Protein AF-A0A2V6LAH7-F1 (afdb_monomer)

Sequence (85 aa):
MKPKIDANQINHPRIVSPQEW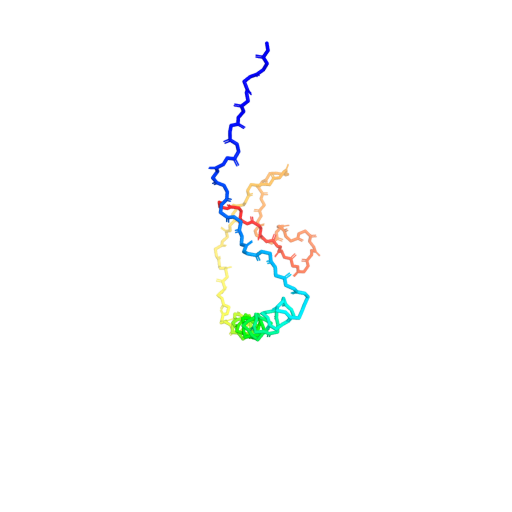EAARQQLLVNEKQLTRARDALAAERRRMPWLAVEKAYDFDGPQGKASLLDLFHSRRQLIVYRAF

Radius of gyration: 25.41 Å; Cα contacts (8 Å, |Δi|>4): 20; chains: 1; bounding box: 61×36×57 Å

Foldseek 3Di:
DDDDDPPPDDPDPDDDDPVVVVVVVVVVVVVVVVVVVVVVVVVVVVVVPDDDDDPDFDWDQDPVGTDTPVVQCVPPPDDDDDDDD

pLDDT: mean 89.15, std 15.35, rang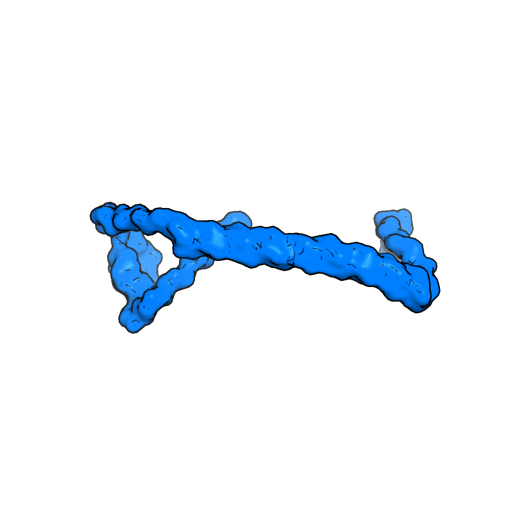e [39.03, 98.5]

Secondary structure (DSSP, 8-state):
-PPPP------PPPP--HHHHHHHHHHHHHHHHHHHHHHHHHHHHHHHSPPPP--S--EEEETTEEEETTGGGTT-S--------

Solvent-accessible surface area (backbone atoms only — not comparable to full-atom values): 5835 Å² total; per-residue (Å²): 133,83,84,82,77,83,84,81,82,74,90,72,78,84,88,72,54,75,66,59,48,50,56,53,47,58,56,49,50,54,55,52,54,53,52,52,54,53,52,51,52,53,54,53,51,62,71,66,51,84,85,77,86,81,82,74,89,51,81,40,90,48,100,89,41,79,37,44,70,73,56,72,28,74,94,47,97,69,77,86,86,86,80,90,131

Structure (mmCIF, N/CA/C/O backbone):
data_AF-A0A2V6LAH7-F1
#
_entry.id   AF-A0A2V6LAH7-F1
#
loop_
_atom_site.group_PDB
_atom_site.id
_atom_site.type_symbol
_atom_site.label_atom_id
_atom_site.label_alt_id
_atom_site.label_comp_id
_atom_site.label_asym_id
_atom_site.label_entity_id
_atom_site.label_seq_id
_atom_site.pdbx_PDB_ins_code
_atom_site.Cartn_x
_atom_site.Cartn_y
_atom_site.Cartn_z
_atom_site.occupancy
_atom_site.B_iso_or_equiv
_atom_site.auth_seq_id
_atom_site.auth_comp_id
_atom_site.auth_asym_id
_atom_site.auth_atom_id
_atom_site.pdbx_PDB_model_num
ATOM 1 N N . MET A 1 1 ? 42.416 22.871 0.501 1.00 44.72 1 MET A N 1
ATOM 2 C CA . MET A 1 1 ? 42.073 22.357 -0.844 1.00 44.72 1 MET A CA 1
ATOM 3 C C . MET A 1 1 ? 41.247 21.090 -0.644 1.00 44.72 1 MET A C 1
ATOM 5 O O . MET A 1 1 ? 41.733 20.195 0.030 1.00 44.72 1 MET A O 1
ATOM 9 N N . LYS A 1 2 ? 39.967 21.076 -1.048 1.00 39.03 2 LYS A N 1
ATOM 10 C CA . LYS A 1 2 ? 39.005 20.002 -0.715 1.00 39.03 2 LYS A CA 1
ATOM 11 C C . LYS A 1 2 ? 39.440 18.646 -1.311 1.00 39.03 2 LYS A C 1
ATOM 13 O O . LYS A 1 2 ? 39.955 18.655 -2.430 1.00 39.03 2 LYS A O 1
ATOM 18 N N . PRO A 1 3 ? 39.221 17.510 -0.622 1.00 44.25 3 PRO A N 1
ATOM 19 C CA . PRO A 1 3 ? 39.528 16.194 -1.174 1.00 44.25 3 PRO A CA 1
ATOM 20 C C . PRO A 1 3 ? 38.582 15.888 -2.345 1.00 44.25 3 PRO A C 1
ATOM 22 O O . PRO A 1 3 ? 37.364 16.038 -2.226 1.00 44.25 3 PRO A O 1
ATOM 25 N N . LYS A 1 4 ? 39.156 15.507 -3.492 1.00 52.69 4 LYS A N 1
ATOM 26 C CA . LYS A 1 4 ? 38.421 14.976 -4.644 1.00 52.69 4 LYS A CA 1
ATOM 27 C C . LYS A 1 4 ? 37.954 13.570 -4.276 1.00 52.69 4 LYS A C 1
ATOM 29 O O . L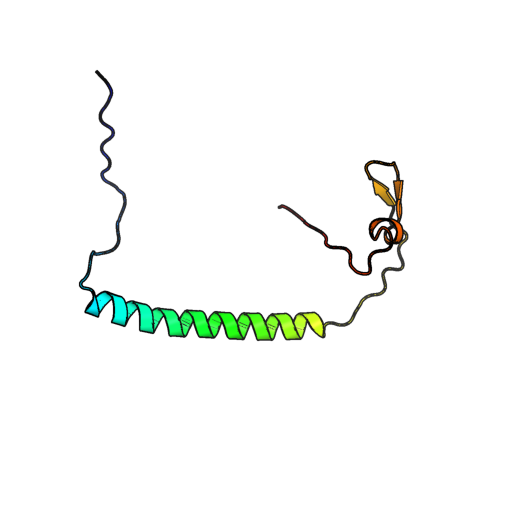YS A 1 4 ? 38.776 12.707 -4.000 1.00 52.69 4 LYS A O 1
ATOM 34 N N . ILE A 1 5 ? 36.643 13.377 -4.212 1.00 55.06 5 ILE A N 1
ATOM 35 C CA . ILE A 1 5 ? 36.037 12.055 -4.070 1.00 55.06 5 ILE A CA 1
ATOM 36 C C . ILE A 1 5 ? 36.055 11.433 -5.467 1.00 55.06 5 ILE A C 1
ATOM 38 O O . ILE A 1 5 ? 35.432 11.974 -6.382 1.00 55.06 5 ILE A O 1
ATOM 42 N N . ASP A 1 6 ? 36.786 10.336 -5.644 1.00 52.12 6 ASP A N 1
ATOM 43 C CA . ASP A 1 6 ? 36.788 9.572 -6.888 1.00 52.12 6 ASP A CA 1
ATOM 44 C C . ASP A 1 6 ? 35.429 8.878 -7.047 1.00 52.12 6 ASP A C 1
ATOM 46 O O . ASP A 1 6 ? 35.137 7.860 -6.423 1.00 52.12 6 ASP A O 1
ATOM 50 N N . ALA A 1 7 ? 34.565 9.461 -7.876 1.00 50.50 7 ALA A N 1
ATOM 51 C CA . ALA A 1 7 ? 33.195 9.017 -8.135 1.00 50.50 7 ALA A CA 1
ATOM 52 C C . ALA A 1 7 ? 33.106 7.750 -9.017 1.00 50.50 7 ALA A C 1
ATOM 54 O O . ALA A 1 7 ? 32.174 7.612 -9.806 1.00 50.50 7 ALA A O 1
ATOM 55 N N . ASN A 1 8 ? 34.077 6.835 -8.937 1.00 52.25 8 ASN A N 1
ATOM 56 C CA . ASN A 1 8 ? 34.197 5.718 -9.875 1.00 52.25 8 ASN A CA 1
ATOM 57 C C . ASN A 1 8 ? 33.852 4.355 -9.259 1.00 52.25 8 ASN A C 1
ATOM 59 O O . ASN A 1 8 ? 34.690 3.456 -9.246 1.00 52.25 8 ASN A O 1
ATOM 63 N N . GLN A 1 9 ? 32.609 4.195 -8.786 1.00 55.22 9 GLN A N 1
ATOM 64 C CA . GLN A 1 9 ? 31.948 2.880 -8.780 1.00 55.22 9 GLN A CA 1
ATOM 65 C C . GLN A 1 9 ? 30.414 2.962 -8.666 1.00 55.22 9 GLN A C 1
ATOM 67 O O . GLN A 1 9 ? 29.795 2.326 -7.818 1.00 55.22 9 GLN A O 1
ATOM 72 N N . ILE A 1 10 ? 29.773 3.735 -9.546 1.00 58.91 10 ILE A N 1
ATOM 73 C CA . ILE A 1 10 ? 28.336 3.578 -9.812 1.00 58.91 10 ILE A CA 1
AT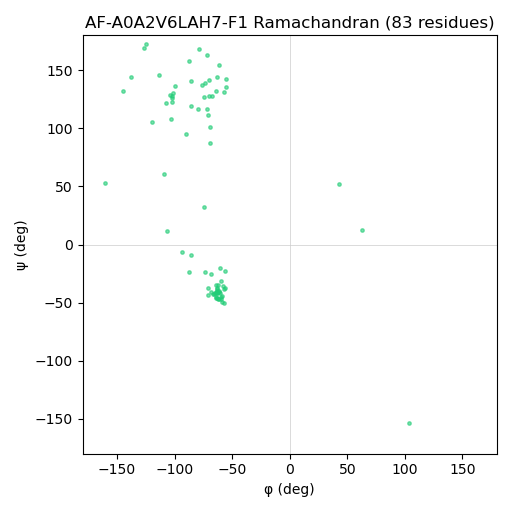OM 74 C C . ILE A 1 10 ? 28.215 2.841 -11.151 1.00 58.91 10 ILE A C 1
ATOM 76 O O . ILE A 1 10 ? 28.523 3.397 -12.201 1.00 58.91 10 ILE A O 1
ATOM 80 N N . ASN A 1 11 ? 27.814 1.565 -11.118 1.00 72.88 11 ASN A N 1
ATOM 81 C CA . ASN A 1 11 ? 27.541 0.769 -12.321 1.00 72.88 11 ASN A CA 1
ATOM 82 C C . ASN A 1 11 ? 26.276 1.303 -13.007 1.00 72.88 11 ASN A C 1
ATOM 84 O O . ASN A 1 11 ? 25.165 0.851 -12.725 1.00 72.88 11 ASN A O 1
ATOM 88 N N . HIS A 1 12 ? 26.431 2.295 -13.880 1.00 78.44 12 HIS A N 1
ATOM 89 C CA . HIS A 1 12 ? 25.321 2.813 -14.670 1.00 78.44 12 HIS A CA 1
ATOM 90 C C . HIS A 1 12 ? 24.944 1.824 -15.788 1.00 78.44 12 HIS A C 1
ATOM 92 O O . HIS A 1 12 ? 25.833 1.260 -16.432 1.00 78.44 12 HIS A O 1
ATOM 98 N N . PRO A 1 13 ? 23.641 1.609 -16.049 1.00 85.06 13 PRO A N 1
ATOM 99 C CA . PRO A 1 13 ? 23.202 0.808 -17.184 1.00 85.06 13 PRO A CA 1
ATOM 100 C C . PRO A 1 13 ? 23.663 1.440 -18.504 1.00 85.06 13 PRO A C 1
ATOM 102 O O . PRO A 1 13 ? 23.872 2.652 -18.596 1.00 85.06 13 PRO A O 1
ATOM 105 N N . ARG A 1 14 ? 23.816 0.610 -19.541 1.00 91.62 14 ARG A N 1
ATOM 106 C CA . ARG A 1 14 ? 24.279 1.047 -20.865 1.00 91.62 14 ARG A CA 1
ATOM 107 C C . ARG A 1 14 ? 23.368 2.143 -21.434 1.00 91.62 14 ARG A C 1
ATOM 109 O O . ARG A 1 14 ? 22.154 1.968 -21.497 1.00 91.62 14 ARG A O 1
ATOM 116 N N . ILE A 1 15 ? 23.972 3.229 -21.917 1.00 93.69 15 ILE A N 1
ATOM 117 C CA . ILE A 1 15 ? 23.287 4.257 -22.713 1.00 93.69 15 ILE A CA 1
ATOM 118 C C . ILE A 1 15 ? 23.041 3.686 -24.117 1.00 93.69 15 ILE A C 1
ATOM 120 O O . ILE A 1 15 ? 23.967 3.181 -24.755 1.00 93.69 15 ILE A O 1
ATOM 124 N N . VAL A 1 16 ? 21.793 3.737 -24.579 1.00 95.94 16 VAL A N 1
ATOM 125 C CA . VAL A 1 16 ? 21.320 3.093 -25.816 1.00 95.94 16 VAL A CA 1
ATOM 126 C C . VAL A 1 16 ? 20.622 4.089 -26.741 1.00 95.94 16 VAL A C 1
ATOM 128 O O . VAL A 1 16 ? 20.340 5.224 -26.350 1.00 95.94 16 VAL A O 1
ATOM 131 N N . SER A 1 17 ? 20.346 3.670 -27.976 1.00 97.25 17 SER A N 1
ATOM 132 C CA . SER A 1 17 ? 19.576 4.480 -28.926 1.00 97.25 17 SER A CA 1
ATOM 133 C C . SER A 1 17 ? 18.086 4.557 -28.538 1.00 97.25 17 SER A C 1
ATOM 135 O O . SER A 1 17 ? 17.595 3.709 -27.785 1.00 97.25 17 SER A O 1
ATOM 137 N N . PRO A 1 18 ? 17.317 5.518 -29.088 1.00 97.69 18 PRO A N 1
ATOM 138 C CA . PRO A 1 18 ? 15.873 5.592 -28.850 1.00 97.69 18 PRO A CA 1
ATOM 139 C C . PRO A 1 18 ? 15.109 4.320 -29.255 1.00 97.69 18 PRO A C 1
ATOM 141 O O . PRO A 1 18 ? 14.160 3.933 -28.580 1.00 97.69 18 PRO A O 1
ATOM 144 N N . GLN A 1 19 ? 15.526 3.652 -30.336 1.00 97.88 19 GLN A N 1
ATOM 145 C CA . GLN A 1 19 ? 14.866 2.437 -30.832 1.00 97.88 19 GLN A CA 1
ATOM 146 C C . GLN A 1 19 ? 15.115 1.241 -29.908 1.00 97.88 19 GLN A C 1
ATOM 148 O O . GLN A 1 19 ? 14.188 0.497 -29.596 1.00 97.88 19 GLN A O 1
ATOM 153 N N . GLU A 1 20 ? 16.357 1.079 -29.444 1.00 97.12 20 GLU A N 1
ATOM 154 C CA . GLU A 1 20 ? 16.721 0.038 -28.478 1.00 97.12 20 GLU A CA 1
ATOM 155 C C . GLU A 1 20 ? 15.989 0.245 -27.147 1.00 97.12 20 GLU A C 1
ATOM 157 O O . GLU A 1 20 ? 15.467 -0.708 -26.565 1.00 97.12 20 GLU A O 1
ATOM 162 N N . TRP A 1 21 ? 15.890 1.498 -26.693 1.00 97.44 21 TRP A N 1
ATOM 163 C CA . TRP A 1 21 ? 15.144 1.841 -25.487 1.00 97.44 21 TRP A CA 1
ATOM 164 C C . TRP A 1 21 ? 13.651 1.519 -25.611 1.00 97.44 21 TRP A C 1
ATOM 166 O O . TRP A 1 21 ? 13.090 0.896 -24.711 1.00 97.44 21 TRP A O 1
ATOM 176 N N . GLU A 1 22 ? 13.004 1.890 -26.721 1.00 98.25 22 GLU A N 1
ATOM 177 C CA . GLU A 1 22 ? 11.573 1.624 -26.911 1.00 98.25 22 GLU A CA 1
ATOM 178 C C . GLU A 1 22 ? 11.290 0.117 -26.968 1.00 98.25 22 GLU A C 1
ATOM 180 O O . GLU A 1 22 ? 10.348 -0.354 -26.332 1.00 98.25 22 GLU A O 1
ATOM 185 N N . ALA A 1 23 ? 12.140 -0.666 -27.640 1.00 97.75 23 ALA A N 1
ATOM 186 C CA . ALA A 1 23 ? 12.019 -2.123 -27.659 1.00 97.75 23 ALA A CA 1
ATOM 187 C C . ALA A 1 23 ? 12.115 -2.729 -26.245 1.00 97.75 23 ALA A C 1
ATOM 189 O O . ALA A 1 23 ? 11.263 -3.533 -25.855 1.00 97.75 23 ALA A O 1
ATOM 190 N N . ALA A 1 24 ? 13.101 -2.300 -25.449 1.00 97.25 24 ALA A N 1
ATOM 191 C CA . ALA A 1 24 ? 13.255 -2.740 -24.063 1.00 97.25 24 ALA A CA 1
ATOM 192 C C . ALA A 1 24 ? 12.062 -2.317 -23.186 1.00 97.25 24 ALA A C 1
ATOM 194 O O . ALA A 1 24 ? 11.562 -3.098 -22.373 1.00 97.25 24 ALA A O 1
ATOM 195 N N . ARG A 1 25 ? 11.548 -1.098 -23.383 1.00 97.75 25 ARG A N 1
ATOM 196 C CA . ARG A 1 25 ? 10.379 -0.584 -22.665 1.00 97.75 25 ARG A CA 1
ATOM 197 C C . ARG A 1 25 ? 9.108 -1.363 -22.990 1.00 97.75 25 ARG A C 1
ATOM 199 O O . ARG A 1 25 ? 8.338 -1.655 -22.080 1.00 97.75 25 ARG A O 1
ATOM 206 N N . GLN A 1 26 ? 8.880 -1.721 -24.251 1.00 98.38 26 GLN A N 1
ATOM 207 C CA . GLN A 1 26 ? 7.717 -2.528 -24.634 1.00 98.38 26 GLN A CA 1
ATOM 208 C C . GLN A 1 26 ? 7.754 -3.915 -23.985 1.00 98.38 26 GLN A C 1
ATOM 210 O O . GLN A 1 26 ? 6.723 -4.403 -23.520 1.00 98.38 26 GLN A O 1
ATOM 215 N N . GLN A 1 27 ? 8.939 -4.523 -23.875 1.00 97.69 27 GLN A N 1
ATOM 216 C CA . GLN A 1 27 ? 9.111 -5.780 -23.143 1.00 97.69 27 GLN A CA 1
ATOM 217 C C . GLN A 1 27 ? 8.815 -5.612 -21.647 1.00 97.69 27 GLN A C 1
ATOM 219 O O . GLN A 1 27 ? 8.066 -6.406 -21.075 1.00 97.69 27 GLN A O 1
ATOM 224 N N . LEU A 1 28 ? 9.331 -4.551 -21.018 1.00 98.00 28 LEU A N 1
ATOM 225 C CA . LEU A 1 28 ? 9.052 -4.252 -19.611 1.00 98.00 28 LEU A CA 1
ATOM 226 C C . LEU A 1 28 ? 7.553 -4.030 -19.356 1.00 98.00 28 LEU A C 1
ATOM 228 O O . LEU A 1 28 ? 7.003 -4.567 -18.395 1.00 98.00 28 LEU A O 1
ATOM 232 N N . LEU A 1 29 ? 6.874 -3.315 -20.255 1.00 98.38 29 LEU A N 1
ATOM 233 C CA . LEU A 1 29 ? 5.452 -2.999 -20.138 1.00 98.38 29 LEU A CA 1
ATOM 234 C C . LEU A 1 29 ? 4.566 -4.255 -20.076 1.00 98.38 29 LEU A C 1
ATOM 236 O O . LEU A 1 29 ? 3.518 -4.245 -19.427 1.00 98.38 29 LEU A O 1
ATOM 240 N N . VAL A 1 30 ? 4.959 -5.351 -20.734 1.00 98.25 30 VAL A N 1
ATOM 241 C CA . VAL A 1 30 ? 4.241 -6.634 -20.631 1.00 98.25 30 VAL A CA 1
ATOM 242 C C . VAL A 1 30 ? 4.284 -7.156 -19.195 1.00 98.25 30 VAL A C 1
ATOM 244 O O . VAL A 1 30 ? 3.237 -7.520 -18.650 1.00 98.25 30 VAL A O 1
ATOM 247 N N . ASN A 1 31 ? 5.461 -7.130 -18.570 1.00 97.81 31 ASN A N 1
ATOM 248 C CA . ASN A 1 31 ? 5.660 -7.593 -17.197 1.00 97.81 31 ASN A CA 1
ATOM 249 C C . ASN A 1 31 ? 4.915 -6.700 -16.197 1.00 97.81 31 ASN A C 1
ATOM 251 O O . ASN A 1 31 ? 4.227 -7.197 -15.305 1.00 97.81 31 ASN A O 1
ATOM 255 N N . GLU A 1 32 ? 4.969 -5.381 -16.385 1.00 98.50 32 GLU A N 1
ATOM 256 C CA . GLU A 1 32 ? 4.230 -4.427 -15.551 1.00 98.50 32 GLU A CA 1
ATOM 257 C C . GLU A 1 32 ? 2.717 -4.674 -15.620 1.00 98.50 32 GLU A C 1
ATOM 259 O O . GLU A 1 32 ? 2.051 -4.762 -14.589 1.00 98.50 32 GLU A O 1
ATOM 264 N N . LYS A 1 33 ? 2.165 -4.892 -16.822 1.00 98.38 33 LYS A N 1
ATOM 265 C CA . LYS A 1 33 ? 0.738 -5.209 -16.996 1.00 98.38 33 LYS A CA 1
ATOM 266 C C . LYS A 1 33 ? 0.342 -6.524 -16.328 1.00 98.38 33 LYS A C 1
ATOM 268 O O . LYS A 1 33 ? -0.773 -6.633 -15.816 1.00 98.38 33 LYS A O 1
ATOM 273 N N . GLN A 1 34 ? 1.204 -7.539 -16.357 1.00 98.31 34 GLN A N 1
ATOM 274 C CA . GLN A 1 34 ? 0.955 -8.795 -15.643 1.00 98.31 34 GLN A CA 1
ATOM 275 C C . GLN A 1 34 ? 0.903 -8.564 -14.130 1.00 98.31 34 GLN A C 1
ATOM 277 O O . GLN A 1 34 ? -0.048 -9.010 -13.485 1.00 98.31 34 GLN A O 1
ATOM 282 N N . LEU A 1 35 ? 1.855 -7.803 -13.583 1.00 98.44 35 LEU A N 1
ATOM 283 C CA . LEU A 1 35 ? 1.872 -7.445 -12.167 1.00 98.44 35 LEU A CA 1
ATOM 284 C C . LEU A 1 35 ? 0.604 -6.684 -11.756 1.00 98.44 35 LEU A C 1
ATOM 286 O O . LEU A 1 35 ? 0.010 -7.007 -10.728 1.00 98.44 35 LEU A O 1
ATOM 290 N N . THR A 1 36 ? 0.153 -5.714 -12.556 1.00 98.00 36 THR A N 1
ATOM 291 C CA . THR A 1 36 ? -1.094 -4.978 -12.287 1.00 98.00 36 THR A CA 1
ATOM 292 C C . THR A 1 36 ? -2.290 -5.923 -12.183 1.00 98.00 36 THR A C 1
ATOM 294 O O . THR A 1 36 ? -2.996 -5.902 -11.179 1.00 98.00 36 THR A O 1
ATOM 297 N N . ARG A 1 37 ? -2.472 -6.823 -13.158 1.00 98.38 37 ARG A N 1
ATOM 298 C CA . ARG A 1 37 ? -3.587 -7.786 -13.146 1.00 98.38 37 ARG A CA 1
ATOM 299 C C . ARG A 1 37 ? -3.535 -8.724 -11.941 1.00 98.38 37 ARG A C 1
ATOM 301 O O . ARG A 1 37 ? -4.567 -8.992 -11.334 1.00 98.38 37 ARG A O 1
ATOM 308 N N . ALA A 1 38 ? -2.344 -9.198 -11.575 1.00 98.31 38 ALA A N 1
ATOM 309 C CA . ALA A 1 38 ? -2.164 -10.047 -10.400 1.00 98.31 38 ALA A CA 1
ATOM 310 C C . ALA A 1 38 ? -2.527 -9.306 -9.100 1.00 98.31 38 ALA A C 1
ATOM 312 O O . ALA A 1 38 ? -3.199 -9.862 -8.231 1.00 98.31 38 ALA A O 1
ATOM 313 N N . ARG A 1 39 ? -2.141 -8.028 -8.978 1.00 98.12 39 ARG A N 1
ATOM 314 C CA . ARG A 1 39 ? -2.519 -7.178 -7.836 1.00 98.12 39 ARG A CA 1
ATOM 315 C C . ARG A 1 39 ? -4.029 -6.970 -7.759 1.00 98.12 39 ARG A C 1
ATOM 317 O O . ARG A 1 39 ? -4.581 -7.044 -6.662 1.00 98.12 39 ARG A O 1
ATOM 324 N N . ASP A 1 40 ? -4.690 -6.754 -8.893 1.00 98.44 40 ASP A N 1
ATOM 325 C CA . ASP A 1 40 ? -6.143 -6.570 -8.950 1.00 98.44 40 ASP A CA 1
ATOM 326 C C . ASP A 1 40 ? -6.899 -7.841 -8.545 1.00 98.44 40 ASP A C 1
ATOM 328 O O . ASP A 1 40 ? -7.855 -7.767 -7.766 1.00 98.44 40 ASP A O 1
ATOM 332 N N . ALA A 1 41 ? -6.443 -9.009 -9.012 1.00 98.31 41 ALA A N 1
ATOM 333 C CA . ALA A 1 41 ? -6.993 -10.306 -8.618 1.00 98.31 41 ALA A CA 1
ATOM 334 C C . ALA A 1 41 ? -6.880 -10.518 -7.100 1.00 98.31 41 ALA A C 1
ATOM 336 O O . 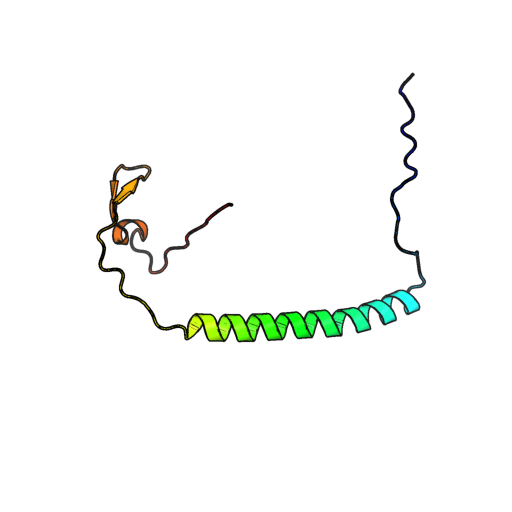ALA A 1 41 ? -7.885 -10.758 -6.428 1.00 98.31 41 ALA A O 1
ATOM 337 N N . LEU A 1 42 ? -5.692 -10.290 -6.534 1.00 98.19 42 LEU A N 1
ATOM 338 C CA . LEU A 1 42 ? -5.468 -10.398 -5.093 1.00 98.19 42 LEU A CA 1
ATOM 339 C C . LEU A 1 42 ? -6.319 -9.398 -4.292 1.00 98.19 42 LEU A C 1
ATOM 341 O O . LEU A 1 42 ? -6.863 -9.728 -3.239 1.00 98.19 42 LEU A O 1
ATOM 345 N N . ALA A 1 43 ? -6.462 -8.162 -4.775 1.00 97.44 43 ALA A N 1
ATOM 346 C CA . ALA A 1 43 ? -7.325 -7.169 -4.142 1.00 97.44 43 ALA A CA 1
ATOM 347 C C . ALA A 1 43 ? -8.806 -7.585 -4.177 1.00 97.44 43 ALA A C 1
ATOM 349 O O . ALA A 1 43 ? -9.551 -7.290 -3.240 1.00 97.44 43 ALA A O 1
ATOM 350 N N . ALA A 1 44 ? -9.252 -8.263 -5.239 1.00 98.00 44 ALA A N 1
ATOM 351 C CA . ALA A 1 44 ? -10.600 -8.816 -5.324 1.00 98.00 44 ALA A CA 1
ATOM 352 C C . ALA A 1 44 ? -10.814 -9.973 -4.341 1.00 98.00 44 ALA A C 1
ATOM 354 O O . ALA A 1 44 ? -11.863 -10.018 -3.701 1.00 98.00 44 ALA A O 1
ATOM 355 N N . GLU A 1 45 ? -9.834 -10.860 -4.180 1.00 98.00 45 GLU A N 1
ATOM 356 C CA . GLU A 1 45 ? -9.872 -11.929 -3.175 1.00 98.00 45 GLU A CA 1
ATOM 357 C C . GLU A 1 45 ? -9.945 -11.356 -1.756 1.00 98.00 45 GLU A C 1
ATOM 359 O O . GLU A 1 45 ? -10.840 -11.714 -0.995 1.00 98.00 45 GLU A O 1
ATOM 364 N N . ARG A 1 46 ? -9.101 -10.368 -1.427 1.00 96.88 46 ARG A N 1
ATOM 365 C CA . ARG A 1 46 ? -9.121 -9.681 -0.121 1.00 96.88 46 ARG A CA 1
ATOM 366 C C . ARG A 1 46 ? -10.475 -9.056 0.205 1.00 96.88 46 ARG A C 1
ATOM 368 O O . ARG A 1 46 ? -10.902 -9.110 1.350 1.00 96.88 46 ARG A O 1
ATOM 375 N N . ARG A 1 47 ? -11.168 -8.486 -0.786 1.00 95.69 47 ARG A N 1
ATOM 376 C CA . ARG A 1 47 ? -12.520 -7.926 -0.604 1.00 95.69 47 ARG A CA 1
ATOM 377 C C . ARG A 1 47 ? -13.585 -8.990 -0.328 1.00 95.69 47 ARG A C 1
ATOM 379 O O . ARG A 1 47 ? -14.604 -8.661 0.266 1.00 95.69 47 ARG A O 1
ATOM 386 N N . ARG A 1 48 ? -13.367 -10.231 -0.774 1.00 96.94 48 ARG A N 1
ATOM 387 C CA . ARG A 1 48 ? -14.269 -11.375 -0.552 1.00 96.94 48 ARG A CA 1
ATOM 388 C C . ARG A 1 48 ? -13.907 -12.197 0.681 1.00 96.94 48 ARG A C 1
ATOM 390 O O . ARG A 1 48 ? -14.648 -13.120 1.006 1.00 96.94 48 ARG A O 1
ATOM 397 N N . MET A 1 49 ? -12.784 -11.899 1.337 1.00 97.25 49 MET A N 1
ATOM 398 C CA . MET A 1 49 ? -12.409 -12.581 2.569 1.00 97.25 49 MET A CA 1
ATOM 399 C C . MET A 1 49 ? -13.547 -12.467 3.588 1.00 97.25 49 MET A C 1
ATOM 401 O O . MET A 1 49 ? -14.097 -11.373 3.745 1.00 97.25 49 MET A O 1
ATOM 405 N N . PRO A 1 50 ? -13.903 -13.563 4.277 1.00 97.31 50 PRO A N 1
ATOM 406 C CA . PRO A 1 50 ? -14.883 -13.522 5.348 1.00 97.31 50 PRO A CA 1
ATOM 407 C C . PRO A 1 50 ? -14.495 -12.498 6.409 1.00 97.31 50 PRO A C 1
ATOM 409 O O . PRO A 1 50 ? -13.319 -12.323 6.735 1.00 97.31 50 PRO A O 1
ATOM 412 N N . TRP A 1 51 ? -15.499 -11.817 6.944 1.00 94.75 51 TRP A N 1
ATOM 413 C CA . TRP A 1 51 ? -15.298 -10.853 8.013 1.00 94.75 51 TRP A CA 1
ATOM 414 C C . TRP A 1 51 ? -15.313 -11.588 9.348 1.00 94.75 51 TRP A C 1
ATOM 416 O O . TRP A 1 51 ? -16.113 -12.501 9.551 1.00 94.75 51 TRP A O 1
ATOM 426 N N . LEU A 1 52 ? -14.441 -11.172 10.261 1.00 93.81 52 LEU A N 1
ATOM 427 C CA . LEU A 1 52 ? -14.458 -11.620 11.646 1.00 93.81 52 LEU A CA 1
ATOM 428 C C . LEU A 1 52 ? -15.076 -10.515 12.500 1.00 93.81 52 LEU A C 1
ATOM 430 O O . LEU A 1 52 ? -14.641 -9.364 12.429 1.00 93.81 52 LEU A O 1
ATOM 434 N N . ALA A 1 53 ? -16.082 -10.865 13.300 1.00 93.88 53 ALA A N 1
ATOM 435 C CA . ALA A 1 53 ? -16.655 -9.934 14.258 1.00 93.88 53 ALA A CA 1
ATOM 436 C C . ALA A 1 53 ? -15.603 -9.550 15.308 1.00 93.88 53 ALA A C 1
ATOM 438 O O . ALA A 1 53 ? -14.921 -10.404 15.875 1.00 93.88 53 ALA A O 1
ATOM 439 N N . VAL A 1 54 ? -15.474 -8.250 15.571 1.00 92.56 54 VAL A N 1
ATOM 440 C CA . VAL A 1 54 ? -14.642 -7.749 16.664 1.00 92.56 54 VAL A CA 1
ATOM 441 C C . VAL A 1 54 ? -15.516 -7.653 17.906 1.00 92.56 54 VAL A C 1
ATOM 443 O O . VAL A 1 54 ? -16.231 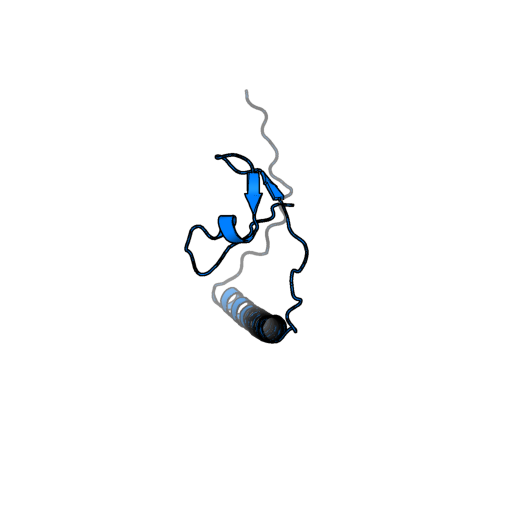-6.676 18.095 1.00 92.56 54 VAL A O 1
ATOM 446 N N . GLU A 1 55 ? -15.478 -8.691 18.734 1.00 94.31 55 GLU A N 1
ATOM 447 C CA . GLU A 1 55 ? -16.271 -8.755 19.972 1.00 94.31 55 GLU A CA 1
ATOM 448 C C . GLU A 1 55 ? -15.553 -8.114 21.162 1.00 94.31 55 GLU A C 1
ATOM 450 O O . GLU A 1 55 ? -16.172 -7.686 22.134 1.00 94.31 55 GLU A O 1
ATOM 455 N N . LYS A 1 56 ? -14.222 -8.033 21.092 1.00 95.06 56 LYS A N 1
ATOM 456 C CA . LYS A 1 56 ? -13.414 -7.462 22.162 1.00 95.06 56 LYS A CA 1
ATOM 457 C C . LYS A 1 56 ? -13.627 -5.950 22.245 1.00 95.06 56 LYS A C 1
ATOM 459 O O . LYS A 1 56 ? -13.406 -5.233 21.270 1.00 95.06 56 LYS A O 1
ATOM 464 N N . ALA A 1 57 ? -13.953 -5.467 23.441 1.00 94.06 57 ALA A N 1
ATOM 465 C CA . ALA A 1 57 ? -13.903 -4.048 23.763 1.00 94.06 57 ALA A CA 1
ATOM 466 C C . ALA A 1 57 ? -12.434 -3.598 23.846 1.00 94.06 57 ALA A C 1
ATOM 468 O O . ALA A 1 57 ? -11.686 -4.041 24.719 1.00 94.06 57 ALA A O 1
ATOM 469 N N . TYR A 1 58 ? -12.009 -2.774 22.890 1.00 93.81 58 TYR A N 1
ATOM 470 C CA . TYR A 1 58 ? -10.671 -2.188 22.861 1.00 93.81 58 TYR A CA 1
ATOM 471 C C . TYR A 1 58 ? -10.701 -0.758 23.384 1.00 93.81 58 TYR A C 1
ATOM 473 O O . TYR A 1 58 ? -11.540 0.030 22.946 1.00 93.81 58 TYR A O 1
ATOM 481 N N . ASP A 1 59 ? -9.714 -0.436 24.215 1.00 95.50 59 ASP A N 1
ATOM 482 C CA . ASP A 1 59 ? -9.400 0.925 24.629 1.00 95.50 59 ASP A CA 1
ATOM 483 C C . ASP A 1 59 ? -8.152 1.414 23.892 1.00 95.50 59 ASP A C 1
ATOM 485 O O . ASP A 1 59 ? -7.108 0.755 23.891 1.00 95.50 59 ASP A O 1
ATOM 489 N N . PHE A 1 60 ? -8.259 2.588 23.285 1.00 94.69 60 PHE A N 1
ATOM 490 C CA . PHE A 1 60 ? -7.179 3.264 22.578 1.00 94.69 60 PHE A CA 1
ATOM 491 C C . PHE A 1 60 ? -6.796 4.547 23.307 1.00 94.69 60 PHE A C 1
ATOM 493 O O . PHE A 1 60 ? -7.651 5.232 23.864 1.00 94.69 60 PHE A O 1
ATOM 500 N N . ASP A 1 61 ? -5.511 4.892 23.275 1.00 95.75 61 ASP A N 1
ATOM 501 C CA . ASP A 1 61 ? -5.028 6.195 23.723 1.00 95.75 61 ASP A CA 1
ATOM 502 C C . ASP A 1 61 ? -5.126 7.207 22.581 1.00 95.75 61 ASP A C 1
ATOM 504 O O . ASP A 1 61 ? -4.518 7.031 21.523 1.00 95.75 61 ASP A O 1
ATOM 508 N N . GLY A 1 62 ? -5.908 8.265 22.794 1.00 91.50 62 GLY A N 1
ATOM 509 C CA . GLY A 1 62 ? -6.099 9.353 21.846 1.00 91.50 62 GLY A CA 1
ATOM 510 C C . GLY A 1 62 ? -5.785 10.729 22.445 1.00 91.50 62 GLY A C 1
ATOM 511 O O . GLY A 1 62 ? -5.588 10.866 23.653 1.00 91.50 62 GLY A O 1
ATOM 512 N N . PRO A 1 63 ? -5.782 11.791 21.618 1.00 91.38 63 PRO A N 1
ATOM 513 C CA . PRO A 1 63 ? -5.475 13.155 22.066 1.00 91.38 63 PRO A CA 1
ATOM 514 C C . PRO A 1 63 ? -6.429 13.709 23.135 1.00 91.38 63 PRO A C 1
ATOM 516 O O . PRO A 1 63 ? -6.091 14.669 23.818 1.00 91.38 63 PRO A O 1
ATOM 519 N N . GLN A 1 64 ? -7.626 13.132 23.258 1.00 90.94 64 GLN A N 1
ATOM 520 C CA . GLN A 1 64 ? -8.668 13.542 24.205 1.00 90.94 64 GLN A CA 1
ATOM 521 C C . GLN A 1 64 ? -8.814 12.552 25.376 1.00 90.94 64 GLN A C 1
ATOM 523 O O . GLN A 1 64 ? -9.777 12.632 26.132 1.00 90.94 64 GLN A O 1
ATOM 528 N N . GLY A 1 65 ? -7.864 11.622 25.533 1.00 94.38 65 GLY A N 1
ATOM 529 C CA . GLY A 1 65 ? -7.924 10.537 26.511 1.00 94.38 65 GLY A CA 1
ATOM 530 C C . GLY A 1 65 ? -8.275 9.192 25.875 1.00 94.38 65 GLY A C 1
ATOM 531 O O . GLY A 1 65 ? -7.970 8.947 24.706 1.00 94.38 65 GLY A O 1
ATOM 532 N N . LYS A 1 66 ? -8.877 8.299 26.667 1.00 96.56 66 LYS A N 1
ATOM 533 C CA . LYS A 1 66 ? -9.259 6.954 26.218 1.00 96.56 66 LYS A CA 1
ATOM 534 C C . LYS A 1 66 ? -10.424 7.015 25.224 1.00 96.56 66 LYS A C 1
ATOM 536 O O . LYS A 1 66 ? -11.346 7.803 25.411 1.00 96.56 66 LYS A O 1
ATOM 541 N N . ALA A 1 67 ? -10.385 6.167 24.200 1.00 95.50 67 ALA A N 1
ATOM 542 C CA . ALA A 1 67 ? -11.416 6.054 23.170 1.00 95.50 67 ALA A CA 1
ATOM 543 C C . ALA A 1 67 ? -11.707 4.583 22.844 1.00 95.50 67 ALA A C 1
ATOM 545 O O . ALA A 1 67 ? -10.786 3.765 22.812 1.00 95.50 67 ALA A O 1
ATOM 546 N N . SER A 1 68 ? -12.967 4.248 22.559 1.00 94.69 68 SER A N 1
ATOM 547 C CA . SER A 1 68 ? -13.334 2.930 22.036 1.00 94.69 68 SER A CA 1
ATOM 548 C C . SER A 1 68 ? -13.031 2.815 20.536 1.00 94.69 68 SER A C 1
ATOM 550 O O . SER A 1 68 ? -12.802 3.812 19.848 1.00 94.69 68 SER A O 1
ATOM 552 N N . LEU A 1 69 ? -13.093 1.597 19.983 1.00 93.44 69 LEU A N 1
ATOM 553 C CA . LEU A 1 69 ? -12.964 1.386 18.533 1.00 93.44 69 LEU A CA 1
A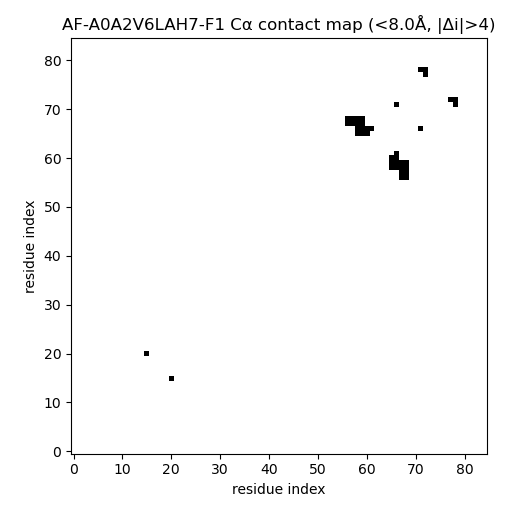TOM 554 C C . LEU A 1 69 ? -14.000 2.185 17.721 1.00 93.44 69 LEU A C 1
ATOM 556 O O . LEU A 1 69 ? -13.677 2.671 16.640 1.00 93.44 69 LEU A O 1
ATOM 560 N N . LEU A 1 70 ? -15.235 2.312 18.222 1.00 92.56 70 LEU A N 1
ATOM 561 C CA . LEU A 1 70 ? -16.294 3.064 17.543 1.00 92.56 70 LEU A CA 1
ATOM 562 C C . LEU A 1 70 ? -16.027 4.569 17.582 1.00 92.56 70 LEU A C 1
ATOM 564 O O . LEU A 1 70 ? -16.257 5.253 16.585 1.00 92.56 70 LEU A O 1
ATOM 568 N N . ASP A 1 71 ? -15.481 5.071 18.690 1.00 94.25 71 ASP A N 1
ATOM 569 C CA . ASP A 1 71 ? -15.165 6.493 18.833 1.00 94.25 71 ASP A CA 1
ATOM 570 C C . ASP A 1 71 ? -14.127 6.941 17.800 1.00 94.25 71 ASP A C 1
ATOM 572 O O . ASP A 1 71 ? -14.267 8.025 17.238 1.00 94.25 71 ASP A O 1
ATOM 576 N N . LEU A 1 72 ? -13.160 6.079 17.442 1.00 93.62 72 LEU A N 1
ATOM 577 C CA . LEU A 1 72 ? -12.146 6.376 16.417 1.00 93.62 72 LEU A CA 1
ATOM 578 C C . LEU A 1 72 ? -12.739 6.760 15.050 1.00 93.62 72 LEU A C 1
ATOM 580 O O . LEU A 1 72 ? -12.068 7.418 14.252 1.00 93.62 72 LEU A O 1
ATOM 584 N N . PHE A 1 73 ? -13.982 6.371 14.756 1.00 94.31 73 PHE A N 1
ATOM 585 C CA . PHE A 1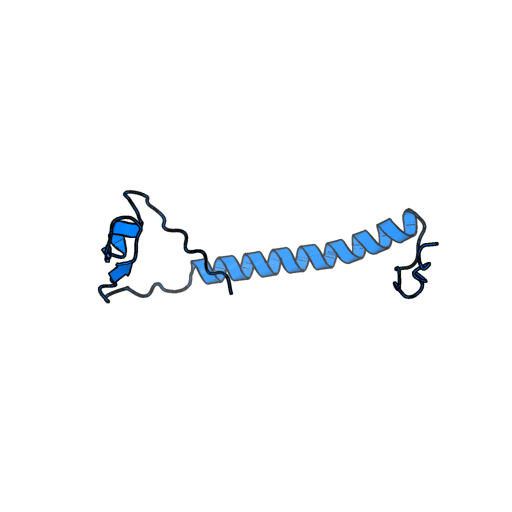 73 ? -14.645 6.753 13.512 1.00 94.31 73 PHE A CA 1
ATOM 586 C C . PHE A 1 73 ? -15.071 8.224 13.496 1.00 94.31 73 PHE A C 1
ATOM 588 O O . PHE A 1 73 ? -15.234 8.768 12.407 1.00 94.31 73 PHE A O 1
ATOM 595 N N . HIS A 1 74 ? -15.274 8.883 14.643 1.00 92.50 74 HIS A N 1
ATOM 596 C CA . HIS A 1 74 ? -15.726 10.282 14.731 1.00 92.50 74 HIS A CA 1
ATOM 597 C C . HIS A 1 74 ? -16.868 10.621 13.741 1.00 92.50 74 HIS A C 1
ATOM 599 O O . HIS A 1 74 ? -16.774 11.558 12.945 1.00 92.50 74 HIS A O 1
ATOM 605 N N . SER A 1 75 ? -17.947 9.828 13.749 1.00 92.38 75 SER A N 1
ATOM 606 C CA . SER A 1 75 ? -19.102 9.944 12.828 1.00 92.38 75 SER A CA 1
ATOM 607 C C . SER A 1 75 ? -18.797 9.729 11.332 1.00 92.38 75 SER A C 1
ATOM 609 O O . SER A 1 75 ? -19.631 10.015 10.471 1.00 92.38 75 SER A O 1
ATOM 611 N N . ARG A 1 76 ? -17.612 9.218 10.981 1.00 96.06 76 ARG A N 1
ATOM 612 C CA . ARG A 1 76 ? -17.261 8.801 9.617 1.00 96.06 76 ARG A CA 1
ATOM 613 C C . ARG A 1 76 ? -17.675 7.353 9.381 1.00 96.06 76 ARG A C 1
ATOM 615 O O . ARG A 1 76 ? -17.796 6.554 10.299 1.00 96.06 76 ARG A O 1
ATOM 622 N N . ARG A 1 77 ? -17.846 6.994 8.109 1.00 95.31 77 ARG A N 1
ATOM 623 C CA . ARG A 1 77 ? -18.214 5.629 7.690 1.00 95.31 77 ARG A CA 1
ATOM 624 C C . ARG A 1 77 ? -17.016 4.690 7.528 1.00 95.31 77 ARG A C 1
ATOM 626 O O . ARG A 1 77 ? -17.212 3.503 7.300 1.00 95.31 77 ARG A O 1
ATOM 633 N N . GLN A 1 78 ? -15.795 5.217 7.585 1.00 95.25 78 GLN A N 1
ATOM 634 C CA . GLN A 1 78 ? -14.575 4.459 7.345 1.00 95.25 78 GLN A CA 1
ATOM 635 C C . GLN A 1 78 ? -13.462 4.963 8.258 1.00 95.25 78 GLN A C 1
ATOM 637 O O . GLN A 1 78 ? -13.217 6.167 8.335 1.00 95.25 78 GLN A O 1
ATOM 642 N N . LEU A 1 79 ? -12.779 4.021 8.900 1.00 93.94 79 LEU A N 1
ATOM 643 C CA . LEU A 1 79 ? -11.547 4.240 9.642 1.00 93.94 79 LEU A CA 1
ATOM 644 C C . LEU A 1 79 ? -10.372 3.766 8.776 1.00 93.94 79 LEU A C 1
ATOM 646 O O . LEU A 1 79 ? -10.405 2.657 8.242 1.00 93.94 79 LEU A O 1
ATOM 650 N N . ILE A 1 80 ? -9.342 4.599 8.622 1.00 93.19 80 ILE A N 1
ATOM 651 C CA . ILE A 1 80 ? -8.092 4.225 7.948 1.00 93.19 80 ILE A CA 1
ATOM 652 C C . ILE A 1 80 ? -7.018 4.085 9.018 1.00 93.19 80 ILE A C 1
ATOM 654 O O . ILE A 1 80 ? -6.736 5.034 9.744 1.00 93.19 80 ILE A O 1
ATOM 658 N N . VAL A 1 81 ? -6.414 2.902 9.101 1.00 91.56 81 VAL A N 1
ATOM 659 C CA . VAL A 1 81 ? -5.331 2.617 10.044 1.00 91.56 81 VAL A CA 1
ATOM 660 C C . VAL A 1 81 ? -4.010 2.647 9.290 1.00 91.56 81 VAL A C 1
ATOM 662 O O . VAL A 1 81 ? -3.823 1.906 8.325 1.00 91.56 81 VAL A O 1
ATOM 665 N N . TYR A 1 82 ? -3.090 3.496 9.737 1.00 92.81 82 TYR A N 1
ATOM 666 C CA . TYR A 1 82 ? -1.724 3.521 9.234 1.00 92.81 82 TYR A CA 1
ATOM 667 C C . TYR A 1 82 ? -0.800 2.829 10.233 1.00 92.81 82 TYR A C 1
ATOM 669 O O . TYR A 1 82 ? -0.764 3.186 11.408 1.00 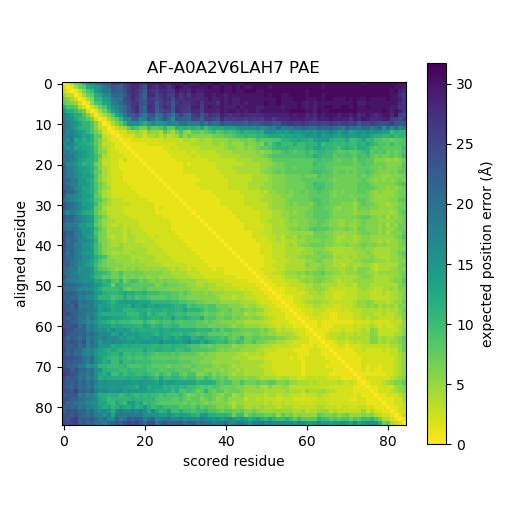92.81 82 TYR A O 1
ATOM 677 N N . ARG A 1 83 ? -0.044 1.842 9.755 1.00 87.88 83 ARG A N 1
ATOM 678 C CA . ARG A 1 83 ? 1.008 1.180 10.525 1.00 87.88 83 ARG A CA 1
ATOM 679 C C . ARG A 1 83 ? 2.324 1.390 9.791 1.00 87.88 83 ARG A C 1
ATOM 681 O O . ARG A 1 83 ? 2.543 0.759 8.762 1.00 87.88 83 ARG A O 1
ATOM 688 N N . ALA A 1 84 ? 3.170 2.269 10.318 1.00 76.06 84 ALA A N 1
ATOM 689 C CA . ALA A 1 84 ? 4.579 2.282 9.951 1.00 76.06 84 ALA A CA 1
ATOM 690 C C . ALA A 1 84 ? 5.275 1.118 10.670 1.00 76.06 84 ALA A C 1
ATOM 692 O O . ALA A 1 84 ? 4.983 0.848 11.837 1.00 76.06 84 ALA A O 1
ATOM 693 N N . PHE A 1 85 ? 6.140 0.417 9.953 1.00 61.62 85 PHE A N 1
ATOM 694 C CA . PHE A 1 85 ? 7.051 -0.598 10.472 1.00 61.62 85 PHE A CA 1
ATOM 695 C C . PHE A 1 85 ? 8.476 -0.137 10.198 1.00 61.62 85 PHE A C 1
ATOM 697 O O . PHE A 1 85 ? 8.682 0.480 9.127 1.00 61.62 85 PHE A O 1
#

Mean predicted aligned error: 9.39 Å